Protein AF-A0A6A1QD07-F1 (afdb_monomer_lite)

pLDDT: mean 77.17, std 19.98, range [42.03, 95.62]

InterPro domains:
  IPR000299 FERM domain [PS50057] (29-81)
  IPR018979 FERM, N-terminal [PF09379] (33-78)
  IPR029071 Ubiquitin-like domain superfamily [SSF54236] (27-77)

Foldseek 3Di:
DDDDDDDDDDDDPPPDPPDDDPDPPFAKDWDWDQDPVRDIDIDIDTPPDDVVVVLVVVCVVVVDDCSVVDDDDDPPPCPPD

Organism: Balaenoptera physalus (NCBI:txid9770)

Structure (mmCIF, N/CA/C/O backbone):
data_AF-A0A6A1QD07-F1
#
_entry.id   AF-A0A6A1QD07-F1
#
loop_
_atom_site.group_PDB
_atom_site.id
_atom_site.type_symbol
_atom_site.label_atom_id
_atom_site.label_alt_id
_atom_site.label_comp_id
_atom_site.label_asym_id
_atom_site.label_entity_id
_atom_site.label_seq_id
_atom_site.pdbx_PDB_ins_code
_atom_site.Cartn_x
_atom_site.Cartn_y
_atom_site.Cartn_z
_atom_site.occupancy
_atom_site.B_iso_or_equiv
_atom_site.auth_seq_id
_atom_site.auth_comp_id
_atom_site.auth_asym_id
_atom_site.auth_atom_id
_atom_site.pdbx_PDB_model_num
ATOM 1 N N . MET A 1 1 ? -6.627 23.972 -65.417 1.00 42.03 1 MET A N 1
ATOM 2 C CA . MET A 1 1 ? -6.965 22.565 -65.121 1.00 42.03 1 MET A CA 1
ATOM 3 C C . MET A 1 1 ? -7.310 22.417 -63.651 1.00 42.03 1 MET A C 1
ATOM 5 O O . MET A 1 1 ? -6.536 22.833 -62.800 1.00 42.03 1 MET A O 1
ATOM 9 N N . THR A 1 2 ? -8.482 21.859 -63.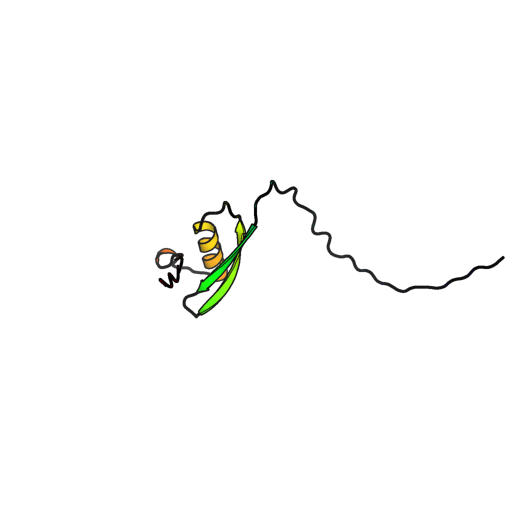372 1.00 46.34 2 THR A N 1
ATOM 10 C CA . THR A 1 2 ? -8.969 21.504 -62.038 1.00 46.34 2 THR A CA 1
ATOM 11 C C . THR A 1 2 ? -8.255 20.264 -61.510 1.00 46.34 2 THR A C 1
ATOM 13 O O . THR A 1 2 ? -8.170 19.275 -62.232 1.00 46.34 2 THR A O 1
ATOM 16 N N . SER A 1 3 ? -7.898 20.238 -60.229 1.00 44.31 3 SER A N 1
ATOM 17 C CA . SER A 1 3 ? -8.067 18.999 -59.473 1.00 44.31 3 SER A CA 1
ATOM 18 C C . SER A 1 3 ? -8.519 19.315 -58.056 1.00 44.31 3 SER A C 1
ATOM 20 O O . SER A 1 3 ? -7.804 19.910 -57.255 1.00 44.31 3 SER A O 1
ATOM 22 N N . ARG A 1 4 ? -9.784 18.968 -57.811 1.00 63.84 4 ARG A N 1
ATOM 23 C CA . ARG A 1 4 ? -10.453 18.925 -56.516 1.00 63.84 4 ARG A CA 1
ATOM 24 C C . ARG A 1 4 ? -10.370 17.484 -56.022 1.00 63.84 4 ARG A C 1
ATOM 26 O O . ARG A 1 4 ? -10.954 16.624 -56.670 1.00 63.84 4 ARG A O 1
ATOM 33 N N . LEU A 1 5 ? -9.785 17.252 -54.852 1.00 56.88 5 LEU A N 1
ATOM 34 C CA . LEU A 1 5 ? -10.036 16.078 -54.001 1.00 56.88 5 LEU A CA 1
ATOM 35 C C . LEU A 1 5 ? -9.973 16.586 -52.547 1.00 56.88 5 LEU A C 1
ATOM 37 O O . LEU A 1 5 ? -8.918 16.992 -52.083 1.00 56.88 5 LEU A O 1
ATOM 41 N N . ARG A 1 6 ? -11.101 16.993 -51.952 1.00 56.75 6 ARG A N 1
ATOM 42 C CA . ARG A 1 6 ? -11.998 16.202 -51.081 1.00 56.75 6 ARG A CA 1
ATOM 43 C C . ARG A 1 6 ? -11.296 15.549 -49.876 1.00 56.75 6 ARG A C 1
ATOM 45 O O . ARG A 1 6 ? -10.746 14.467 -49.976 1.00 56.75 6 ARG A O 1
ATOM 52 N N . ALA A 1 7 ? -11.400 16.263 -48.754 1.00 56.94 7 ALA A N 1
ATOM 53 C CA . ALA A 1 7 ? -11.810 15.823 -47.418 1.00 56.94 7 ALA A CA 1
ATOM 54 C C . ALA A 1 7 ? -11.511 14.381 -46.956 1.00 56.94 7 ALA A C 1
ATOM 56 O O . ALA A 1 7 ? -12.203 13.448 -47.341 1.00 56.94 7 ALA A O 1
ATOM 57 N N . PHE A 1 8 ? -10.644 14.289 -45.946 1.00 53.75 8 PHE A N 1
ATOM 58 C CA . PHE A 1 8 ? -10.873 13.550 -44.698 1.00 53.75 8 PHE A CA 1
ATOM 59 C C . PHE A 1 8 ? -10.450 14.530 -43.581 1.00 53.75 8 PHE A C 1
ATOM 61 O O . PHE A 1 8 ? -9.370 15.098 -43.648 1.00 53.75 8 PHE A O 1
ATOM 68 N N . GLY A 1 9 ? -11.279 14.942 -42.623 1.00 51.34 9 GLY A N 1
ATOM 69 C CA . GLY A 1 9 ? -12.168 14.097 -41.839 1.00 51.34 9 GLY A CA 1
ATOM 70 C C . GLY A 1 9 ? -11.349 13.407 -40.750 1.00 51.34 9 GLY A C 1
ATOM 71 O O . GLY A 1 9 ? -11.101 12.216 -40.850 1.00 51.34 9 GLY A O 1
ATOM 72 N N . GLY A 1 10 ? -10.880 14.160 -39.751 1.00 46.91 10 GLY A N 1
ATOM 73 C CA . GLY A 1 10 ? -10.068 13.611 -38.666 1.00 46.91 10 GLY A CA 1
ATOM 74 C C . GLY A 1 10 ? -9.776 14.652 -37.597 1.00 46.91 10 GLY A C 1
ATOM 75 O O . GLY A 1 10 ? -8.753 15.325 -37.629 1.00 46.91 10 GLY A O 1
ATOM 76 N N . ARG A 1 11 ? -10.708 14.813 -36.659 1.00 60.19 11 ARG A N 1
ATOM 77 C CA . ARG A 1 11 ? -10.542 15.631 -35.458 1.00 60.19 11 ARG A CA 1
ATOM 78 C C . ARG A 1 11 ? -9.556 14.912 -34.532 1.00 60.19 11 ARG A C 1
ATOM 80 O O . ARG A 1 11 ? -9.973 14.087 -33.728 1.00 60.19 11 ARG A O 1
ATOM 87 N N . ILE A 1 12 ? -8.259 15.173 -34.684 1.00 57.47 12 ILE A N 1
ATOM 88 C CA . ILE A 1 12 ? -7.246 14.668 -33.753 1.00 57.47 12 ILE A CA 1
ATOM 89 C C . ILE A 1 12 ? -7.062 15.672 -32.616 1.00 57.47 12 ILE A C 1
ATOM 91 O O . ILE A 1 12 ? -6.324 16.648 -32.708 1.00 57.47 12 ILE A O 1
ATOM 95 N N . ASN A 1 13 ? -7.762 15.435 -31.510 1.00 48.62 13 ASN A N 1
ATOM 96 C CA . ASN A 1 13 ? -7.420 16.070 -30.245 1.00 48.62 13 ASN A CA 1
ATOM 97 C C . ASN A 1 13 ? -6.215 15.315 -29.668 1.00 48.62 13 ASN A C 1
ATOM 99 O O . ASN A 1 13 ? -6.372 14.426 -28.835 1.00 48.62 13 ASN A O 1
ATOM 103 N N . ASN A 1 14 ? -5.006 15.653 -30.115 1.00 45.81 14 ASN A N 1
ATOM 104 C CA . ASN A 1 14 ? -3.773 15.225 -29.456 1.00 45.81 14 ASN A CA 1
ATOM 105 C C . ASN A 1 14 ? -3.554 16.068 -28.189 1.00 45.81 14 ASN A C 1
ATOM 107 O O . ASN A 1 14 ? -2.656 16.899 -28.120 1.00 45.81 14 ASN A O 1
ATOM 111 N N . ILE A 1 15 ? -4.379 15.849 -27.167 1.00 56.69 15 ILE A N 1
ATOM 112 C CA . ILE A 1 15 ? -4.072 16.253 -25.790 1.00 56.69 15 ILE A CA 1
ATOM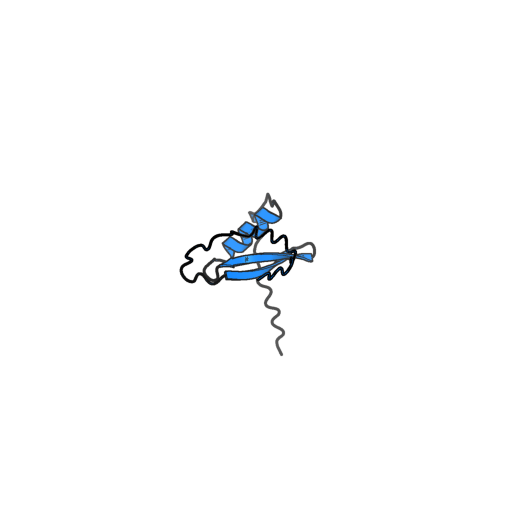 113 C C . ILE A 1 15 ? -3.371 15.090 -25.097 1.00 56.69 15 ILE A C 1
ATOM 115 O O . ILE A 1 15 ? -3.971 14.328 -24.346 1.00 56.69 15 ILE A O 1
ATOM 119 N N . ARG A 1 16 ? -2.075 14.944 -25.379 1.00 56.09 16 ARG A N 1
ATOM 120 C CA . ARG A 1 16 ? -1.139 14.302 -24.448 1.00 56.09 16 ARG A CA 1
ATOM 121 C C . ARG A 1 16 ? 0.275 14.835 -24.643 1.00 56.09 16 ARG A C 1
ATOM 123 O O . ARG A 1 16 ? 1.217 14.094 -24.895 1.00 56.09 16 ARG A O 1
ATOM 130 N N . THR A 1 17 ? 0.420 16.145 -24.505 1.00 44.44 17 THR A N 1
ATOM 131 C CA . THR A 1 17 ? 1.661 16.746 -24.018 1.00 44.44 17 THR A CA 1
ATOM 132 C C . THR A 1 17 ? 1.768 16.421 -22.529 1.00 44.44 17 THR A C 1
ATOM 134 O O . THR A 1 17 ? 1.344 17.187 -21.675 1.00 44.44 17 THR A O 1
ATOM 137 N N . SER A 1 18 ? 2.292 15.241 -22.208 1.00 50.75 18 SER A N 1
ATOM 138 C CA . SER A 1 18 ? 3.001 15.033 -20.943 1.00 50.75 18 SER A CA 1
ATOM 139 C C . SER A 1 18 ? 4.463 14.817 -21.304 1.00 50.75 18 SER A C 1
ATOM 141 O O . SER A 1 18 ? 4.949 13.700 -21.459 1.00 50.75 18 SER A O 1
ATOM 143 N N . GLU A 1 19 ? 5.053 15.953 -21.642 1.00 46.56 19 GLU A N 1
ATOM 144 C CA . GLU A 1 19 ? 6.439 16.365 -21.469 1.00 46.56 19 GLU A CA 1
ATOM 145 C C . GLU A 1 19 ? 7.338 15.314 -20.802 1.00 46.56 19 GLU A C 1
ATOM 147 O O . GLU A 1 19 ? 7.125 14.907 -19.664 1.00 46.56 19 GLU A O 1
ATOM 152 N N . LEU A 1 20 ? 8.365 14.904 -21.546 1.00 53.91 20 LEU A N 1
ATOM 153 C CA . LEU A 1 20 ? 9.504 14.117 -21.091 1.00 53.91 20 LEU A CA 1
ATOM 154 C C . LEU A 1 20 ? 10.210 14.817 -19.919 1.00 53.91 20 LEU A C 1
ATOM 156 O O . LEU A 1 20 ? 10.755 15.908 -20.117 1.00 53.91 20 LEU A O 1
ATOM 160 N N . PRO A 1 21 ? 10.375 14.174 -18.757 1.00 47.69 21 PRO A N 1
ATOM 161 C CA . PRO A 1 21 ? 11.483 14.489 -17.884 1.00 47.69 21 PRO A CA 1
ATOM 162 C C . PRO A 1 21 ? 12.704 13.735 -18.405 1.00 47.69 21 PRO A C 1
ATOM 164 O O . PRO A 1 21 ? 12.676 12.528 -18.637 1.00 47.69 21 PRO A O 1
ATOM 167 N N . LYS A 1 22 ? 13.793 14.474 -18.603 1.00 50.66 22 LYS A N 1
ATOM 168 C CA . LYS A 1 22 ? 15.143 13.953 -18.825 1.00 50.66 22 LYS A CA 1
ATOM 169 C C . LYS A 1 22 ? 15.553 13.144 -17.592 1.00 50.66 22 LYS A C 1
ATOM 171 O O . LYS A 1 22 ? 16.218 13.662 -16.699 1.00 50.66 22 LYS A O 1
ATOM 176 N N . GLU A 1 23 ? 15.100 11.905 -17.497 1.00 49.78 23 GLU A N 1
ATOM 177 C CA . GLU A 1 23 ? 15.338 11.086 -16.323 1.00 49.78 23 GLU A CA 1
ATOM 178 C C . GLU A 1 23 ? 16.643 10.312 -16.516 1.00 49.78 23 GLU A C 1
ATOM 180 O O . GLU A 1 23 ? 16.762 9.450 -17.385 1.00 49.78 23 GLU A O 1
ATOM 185 N N . LYS A 1 24 ? 17.661 10.661 -15.719 1.00 53.03 24 LYS A N 1
ATOM 186 C CA . LYS A 1 24 ? 18.825 9.803 -15.460 1.00 53.03 24 LYS A CA 1
ATOM 187 C C . LYS A 1 24 ? 18.305 8.400 -15.146 1.00 53.03 24 LYS A C 1
ATOM 189 O O . LYS A 1 24 ? 17.847 8.220 -14.028 1.00 53.03 24 LYS A O 1
ATOM 194 N N . THR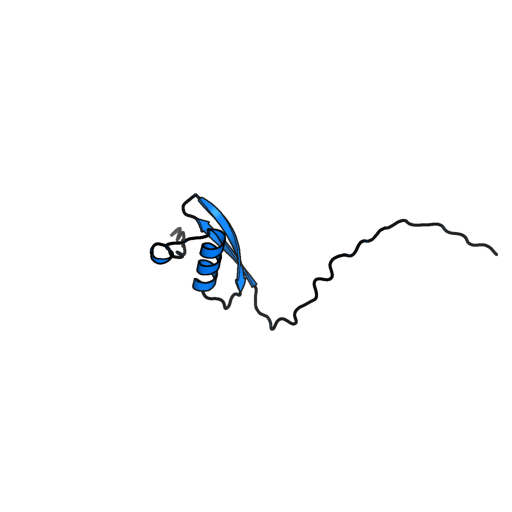 A 1 25 ? 18.349 7.482 -16.115 1.00 53.88 25 THR A N 1
ATOM 195 C CA . THR A 1 25 ? 18.044 6.034 -16.053 1.00 53.88 25 THR A CA 1
ATOM 196 C C . THR A 1 25 ? 17.662 5.519 -14.663 1.00 53.88 25 THR A C 1
ATOM 198 O O . THR A 1 25 ? 18.438 4.832 -13.998 1.00 53.88 25 THR A O 1
ATOM 201 N N . ARG A 1 26 ? 16.475 5.885 -14.194 1.00 64.06 26 ARG A N 1
ATOM 202 C CA . ARG A 1 26 ? 15.981 5.568 -12.862 1.00 64.06 26 ARG A CA 1
ATOM 203 C C . ARG A 1 26 ? 14.939 4.495 -13.099 1.00 64.06 26 ARG A C 1
ATOM 205 O O . ARG A 1 26 ? 13.813 4.786 -13.455 1.00 64.06 26 ARG A O 1
ATOM 212 N N . SER A 1 27 ? 15.371 3.236 -13.059 1.00 86.50 27 SER A N 1
ATOM 213 C CA . SER A 1 27 ? 14.523 2.109 -13.459 1.00 86.50 27 SER A CA 1
ATOM 214 C C . SER A 1 27 ? 13.296 2.041 -12.555 1.00 86.50 27 SER A C 1
ATOM 216 O O . SER A 1 27 ? 13.419 1.713 -11.380 1.00 86.50 27 SER A O 1
ATOM 218 N N . GLU A 1 28 ? 12.126 2.373 -13.086 1.00 90.19 28 GLU A N 1
ATOM 219 C CA . GLU A 1 28 ? 10.866 2.230 -12.365 1.00 90.19 28 GLU A CA 1
ATOM 220 C C . GLU A 1 28 ? 10.468 0.752 -12.304 1.00 90.19 28 GLU A C 1
ATOM 222 O O . GLU A 1 28 ? 10.658 -0.005 -13.260 1.00 90.19 28 GLU A O 1
ATOM 227 N N . VAL A 1 29 ? 9.912 0.344 -11.171 1.00 91.88 29 VAL A N 1
ATOM 228 C CA . VAL A 1 29 ? 9.381 -0.991 -10.920 1.00 91.88 29 VAL A CA 1
ATOM 229 C C . VAL A 1 29 ? 7.963 -0.877 -10.380 1.00 91.88 29 VAL A C 1
ATOM 231 O O . VAL A 1 29 ? 7.572 0.115 -9.762 1.00 91.88 29 VAL A O 1
ATOM 234 N N . ILE A 1 30 ? 7.171 -1.900 -10.666 1.00 93.38 30 ILE A N 1
ATOM 235 C CA . ILE A 1 30 ? 5.786 -1.994 -10.234 1.00 93.38 30 ILE A CA 1
ATOM 236 C C . ILE A 1 30 ? 5.741 -3.000 -9.088 1.00 93.38 30 ILE A C 1
ATOM 238 O O . ILE A 1 30 ? 6.105 -4.160 -9.277 1.00 93.38 30 ILE A O 1
ATOM 242 N N . CYS A 1 31 ? 5.307 -2.554 -7.912 1.00 93.62 31 CYS A N 1
ATOM 243 C CA . CYS A 1 31 ? 5.177 -3.384 -6.720 1.00 93.62 31 CYS A CA 1
ATOM 244 C C . CYS A 1 31 ? 3.703 -3.506 -6.341 1.00 93.62 31 CYS A C 1
ATOM 246 O O . CYS A 1 31 ? 3.021 -2.497 -6.170 1.00 93.62 31 CYS A O 1
ATOM 248 N N . SER A 1 32 ? 3.220 -4.735 -6.189 1.00 94.44 32 SER A N 1
ATOM 249 C CA . SER A 1 32 ? 1.882 -5.008 -5.662 1.00 94.44 32 SER A CA 1
ATOM 250 C C . SER A 1 32 ? 1.974 -5.295 -4.169 1.00 94.44 32 SER A C 1
ATOM 252 O O . SER A 1 32 ? 2.746 -6.157 -3.756 1.00 94.44 32 SER A O 1
ATOM 254 N N . VAL A 1 33 ? 1.196 -4.569 -3.371 1.00 94.31 33 VAL A N 1
ATOM 255 C CA . VAL A 1 33 ? 1.082 -4.754 -1.922 1.00 94.31 33 VAL A CA 1
ATOM 256 C C . VAL A 1 33 ? -0.295 -5.327 -1.624 1.00 94.31 33 VAL A C 1
ATOM 258 O O . VAL A 1 33 ? -1.305 -4.751 -2.028 1.00 94.31 33 VAL A O 1
ATOM 261 N N . CYS A 1 34 ? -0.323 -6.456 -0.922 1.00 95.00 34 CYS A N 1
ATOM 262 C CA . CYS A 1 34 ? -1.544 -7.042 -0.384 1.00 95.00 34 CYS A CA 1
ATOM 263 C C . CYS A 1 34 ? -1.790 -6.475 1.016 1.00 95.00 34 CYS A C 1
ATOM 265 O O . CYS A 1 34 ? -0.920 -6.558 1.885 1.00 95.00 34 CYS A O 1
ATOM 267 N N . PHE A 1 35 ? -2.963 -5.896 1.232 1.00 93.62 35 PHE A N 1
ATOM 268 C CA . PHE A 1 35 ? -3.395 -5.392 2.529 1.00 93.62 35 PHE A CA 1
ATOM 269 C C . PHE A 1 35 ? -4.074 -6.485 3.359 1.00 93.62 35 PHE A C 1
ATOM 271 O O . PHE A 1 35 ? -4.421 -7.557 2.862 1.00 93.62 35 PHE A O 1
ATOM 278 N N . LEU A 1 36 ? -4.274 -6.206 4.650 1.00 91.69 36 LEU A N 1
ATOM 279 C CA . LEU A 1 36 ? -4.845 -7.160 5.609 1.00 91.69 36 LEU A CA 1
ATOM 280 C C . LEU A 1 36 ? -6.317 -7.512 5.329 1.00 91.69 36 LEU A C 1
ATOM 282 O O . LEU A 1 36 ? -6.802 -8.531 5.807 1.00 91.69 36 LEU A O 1
ATOM 286 N N . ASP A 1 37 ? -7.021 -6.691 4.552 1.00 91.81 37 ASP A N 1
ATOM 287 C CA . ASP A 1 37 ? -8.388 -6.932 4.078 1.00 91.81 37 ASP A CA 1
ATOM 288 C C . ASP A 1 37 ? -8.441 -7.758 2.775 1.00 91.81 37 ASP A C 1
ATOM 290 O O . ASP A 1 37 ? -9.522 -8.031 2.252 1.00 91.81 37 ASP A O 1
ATOM 294 N N . GLY A 1 38 ? -7.281 -8.170 2.251 1.00 91.44 38 GLY A N 1
ATOM 295 C CA . GLY A 1 38 ? -7.149 -8.919 1.004 1.00 91.44 38 GLY A CA 1
ATOM 296 C C . GLY A 1 38 ? -7.168 -8.051 -0.256 1.00 91.44 38 GLY A C 1
ATOM 297 O O . GLY A 1 38 ? -7.060 -8.594 -1.359 1.00 91.44 38 GLY A O 1
ATOM 298 N N . LEU A 1 39 ? -7.277 -6.723 -0.134 1.00 94.06 39 LEU A N 1
ATOM 299 C CA . LEU A 1 39 ? -7.137 -5.832 -1.282 1.00 94.06 39 LEU A CA 1
ATOM 300 C C . LEU A 1 39 ? -5.682 -5.789 -1.749 1.00 94.06 39 LEU A C 1
ATOM 302 O O . LEU A 1 39 ? -4.749 -5.746 -0.949 1.00 94.06 39 LEU A O 1
ATOM 306 N N . VAL A 1 40 ? -5.490 -5.754 -3.066 1.00 95.38 40 VAL A N 1
ATOM 307 C CA . VAL A 1 40 ? -4.166 -5.623 -3.680 1.00 95.38 40 VAL A CA 1
ATOM 308 C C . VAL A 1 40 ? -4.066 -4.262 -4.343 1.00 95.38 40 VAL A C 1
ATOM 310 O O . VAL A 1 40 ? -4.834 -3.956 -5.256 1.00 95.38 40 VAL A O 1
ATOM 313 N N . GLN A 1 41 ? -3.101 -3.456 -3.905 1.00 95.56 41 GLN A N 1
ATOM 314 C CA . GLN A 1 41 ? -2.809 -2.159 -4.501 1.00 95.56 41 GLN A CA 1
ATOM 315 C C . GLN A 1 41 ? -1.431 -2.164 -5.143 1.00 95.56 41 GLN A C 1
ATOM 317 O O . GLN A 1 41 ? -0.431 -2.572 -4.555 1.00 95.56 41 GLN A O 1
ATOM 322 N N . THR A 1 42 ? -1.383 -1.663 -6.368 1.00 95.62 42 THR A N 1
ATOM 323 C CA . THR A 1 42 ? -0.154 -1.547 -7.137 1.00 95.62 42 THR A CA 1
ATOM 324 C C . THR A 1 42 ? 0.432 -0.146 -7.004 1.00 95.62 42 THR A C 1
ATOM 326 O O . THR A 1 42 ? -0.272 0.852 -7.178 1.00 95.62 42 THR A O 1
ATOM 329 N N . PHE A 1 43 ? 1.732 -0.077 -6.738 1.00 94.94 43 PHE A N 1
ATOM 330 C CA . PHE A 1 43 ? 2.508 1.148 -6.607 1.00 94.94 43 PHE A CA 1
ATOM 331 C C . PHE A 1 43 ? 3.6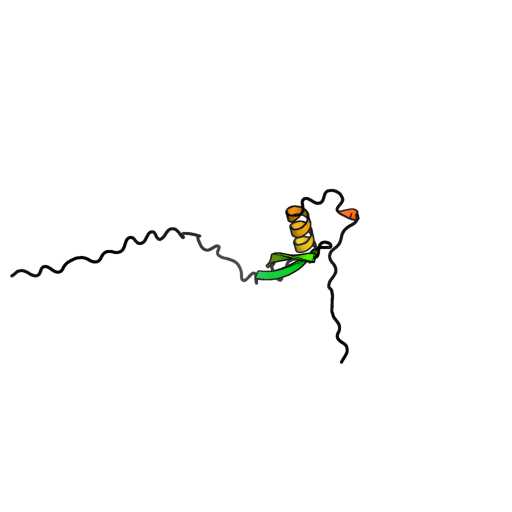47 1.156 -7.619 1.00 94.94 43 PHE A C 1
ATOM 333 O O . PHE A 1 43 ? 4.273 0.131 -7.896 1.00 94.94 43 PHE A O 1
ATOM 340 N N . LYS A 1 44 ? 3.924 2.336 -8.168 1.00 94.88 44 LYS A N 1
ATOM 341 C CA . LYS A 1 44 ? 5.055 2.563 -9.060 1.00 94.88 44 LYS A CA 1
ATOM 342 C C . LYS A 1 44 ? 6.174 3.196 -8.246 1.00 94.88 44 LYS A C 1
ATOM 344 O O . LYS A 1 44 ? 6.003 4.305 -7.747 1.00 94.88 44 LYS A O 1
ATOM 349 N N . VAL A 1 45 ? 7.280 2.483 -8.093 1.00 93.56 45 VAL A N 1
ATOM 350 C CA . VAL A 1 45 ? 8.421 2.904 -7.266 1.00 93.56 45 VAL A CA 1
ATOM 351 C C . VAL A 1 45 ? 9.700 2.826 -8.080 1.00 93.56 45 VAL A C 1
ATOM 353 O O . VAL A 1 45 ? 9.730 2.195 -9.136 1.00 93.56 45 VAL A O 1
ATOM 356 N N . ASN A 1 46 ? 10.772 3.468 -7.641 1.00 93.06 46 ASN A N 1
ATOM 357 C CA . ASN A 1 46 ? 12.059 3.306 -8.295 1.00 93.06 46 ASN A CA 1
ATOM 358 C C . ASN A 1 46 ? 12.800 2.078 -7.762 1.00 93.06 46 ASN A C 1
ATOM 360 O O . ASN A 1 46 ? 12.732 1.763 -6.580 1.00 93.06 46 ASN A O 1
ATOM 364 N N . LYS A 1 47 ? 13.600 1.425 -8.604 1.00 90.19 47 LYS A N 1
ATOM 365 C CA . LYS A 1 47 ? 14.427 0.276 -8.206 1.00 90.19 47 LYS A CA 1
ATOM 366 C C . LYS A 1 47 ? 15.463 0.620 -7.127 1.00 90.19 47 LYS A C 1
ATOM 368 O O . LYS A 1 47 ? 15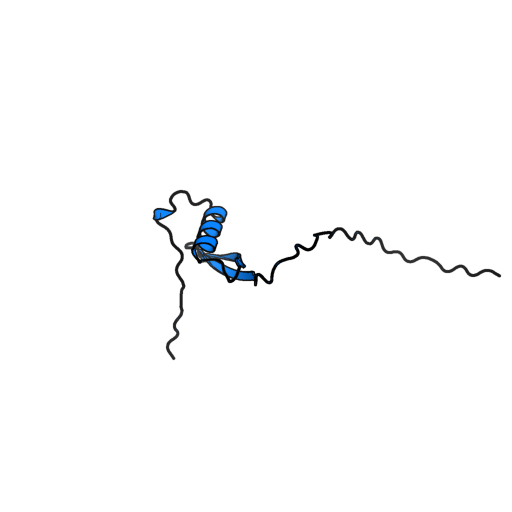.924 -0.267 -6.421 1.00 90.19 47 LYS A O 1
ATOM 373 N N . GLN A 1 48 ? 15.862 1.888 -7.033 1.00 91.38 48 GLN A N 1
ATOM 374 C CA . GLN A 1 48 ? 16.780 2.379 -5.998 1.00 91.38 48 GLN A CA 1
ATOM 375 C C . GLN A 1 48 ? 16.065 2.755 -4.686 1.00 91.38 48 GLN A C 1
ATOM 377 O O . GLN A 1 48 ? 16.739 3.045 -3.699 1.00 91.38 48 GLN A O 1
ATOM 382 N N . ASP A 1 49 ? 14.730 2.830 -4.695 1.00 91.06 49 ASP A N 1
ATOM 383 C CA . ASP A 1 49 ? 13.965 3.230 -3.521 1.00 91.06 49 ASP A CA 1
ATOM 384 C C . ASP A 1 49 ? 13.967 2.090 -2.501 1.00 91.06 49 ASP A C 1
ATOM 386 O O . ASP A 1 49 ? 13.955 0.906 -2.842 1.00 91.06 49 ASP A O 1
ATOM 390 N N . THR A 1 50 ? 13.993 2.450 -1.223 1.00 92.25 50 THR A N 1
ATOM 391 C CA . THR A 1 50 ? 13.902 1.473 -0.139 1.00 92.25 50 THR A CA 1
ATOM 392 C C . THR A 1 50 ? 12.452 1.042 0.071 1.00 92.25 50 THR A C 1
ATO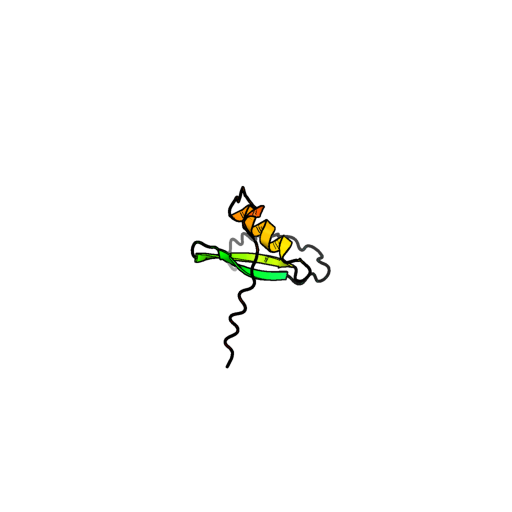M 394 O O . THR A 1 50 ? 11.515 1.775 -0.252 1.00 92.25 50 THR A O 1
ATOM 397 N N . GLY A 1 51 ? 12.247 -0.124 0.694 1.00 91.25 51 GLY A N 1
ATOM 398 C CA . GLY A 1 51 ? 10.906 -0.602 1.055 1.00 91.25 51 GLY A CA 1
ATOM 399 C C . GLY A 1 51 ? 10.115 0.378 1.934 1.00 91.25 51 GLY A C 1
ATOM 400 O O . GLY A 1 51 ? 8.890 0.388 1.879 1.00 91.25 51 GLY A O 1
ATOM 401 N N . GLN A 1 52 ? 10.802 1.261 2.670 1.00 94.56 52 GLN A N 1
ATOM 402 C CA . GLN A 1 52 ? 10.168 2.333 3.440 1.00 94.56 52 GLN A CA 1
ATOM 403 C C . GLN A 1 52 ? 9.359 3.284 2.550 1.00 94.56 52 GLN A C 1
ATOM 405 O O . GLN A 1 52 ? 8.256 3.664 2.923 1.00 94.56 52 GLN A O 1
ATOM 410 N N . VAL A 1 53 ? 9.859 3.621 1.355 1.00 95.12 53 VAL A N 1
ATOM 411 C CA . VAL A 1 53 ? 9.136 4.492 0.415 1.00 95.12 53 VAL A CA 1
ATOM 412 C C . VAL A 1 53 ? 7.818 3.836 0.002 1.00 95.12 53 VAL A C 1
ATOM 414 O O . VAL A 1 53 ? 6.772 4.482 0.022 1.00 95.12 53 VAL A O 1
ATOM 417 N N . LEU A 1 54 ? 7.851 2.535 -0.316 1.00 95.12 54 LEU A N 1
ATOM 418 C CA . LEU A 1 54 ? 6.657 1.753 -0.647 1.00 95.12 54 LEU A CA 1
ATOM 419 C C . LEU A 1 54 ? 5.665 1.696 0.525 1.00 95.12 54 LEU A C 1
ATOM 421 O O . LEU A 1 54 ? 4.466 1.886 0.319 1.00 95.12 54 LEU A O 1
ATOM 425 N N . LEU A 1 55 ? 6.162 1.491 1.746 1.00 94.81 55 LEU A N 1
ATOM 426 C CA . LEU A 1 55 ? 5.346 1.483 2.960 1.00 94.81 55 LEU A CA 1
ATOM 427 C C . LEU A 1 55 ? 4.681 2.845 3.223 1.00 94.81 55 LEU A C 1
ATOM 429 O O . LEU A 1 55 ? 3.490 2.903 3.520 1.00 94.81 55 LEU A O 1
ATOM 433 N N . ASP A 1 56 ? 5.406 3.949 3.046 1.00 95.31 56 ASP A N 1
ATOM 434 C CA . ASP A 1 56 ? 4.862 5.297 3.235 1.00 95.31 56 ASP A CA 1
ATOM 435 C C . ASP A 1 56 ? 3.748 5.608 2.224 1.00 95.31 56 ASP A C 1
ATOM 437 O O . ASP A 1 56 ? 2.726 6.204 2.581 1.00 95.31 56 ASP A O 1
ATOM 441 N N . MET A 1 57 ? 3.903 5.164 0.971 1.00 95.25 57 MET A N 1
ATOM 442 C CA . MET A 1 57 ? 2.852 5.276 -0.045 1.00 95.25 57 MET A CA 1
ATOM 443 C C . MET A 1 57 ? 1.615 4.452 0.312 1.00 95.25 57 MET A C 1
ATOM 445 O O . MET A 1 57 ? 0.496 4.943 0.151 1.00 95.25 57 MET A O 1
ATOM 449 N N . ALA A 1 58 ? 1.804 3.239 0.831 1.00 95.19 58 ALA A N 1
ATOM 450 C CA . ALA A 1 58 ? 0.715 2.404 1.325 1.00 95.19 58 ALA A CA 1
ATOM 451 C C . ALA A 1 58 ? -0.036 3.074 2.490 1.00 95.19 58 ALA A C 1
ATOM 453 O O . ALA A 1 58 ? -1.267 3.129 2.476 1.00 95.19 58 ALA A O 1
ATOM 454 N N . TYR A 1 59 ? 0.680 3.671 3.448 1.00 95.62 59 TYR A N 1
ATOM 455 C CA . TYR A 1 59 ? 0.057 4.435 4.532 1.00 95.62 59 TYR A CA 1
ATOM 456 C C . TYR A 1 59 ? -0.724 5.641 4.041 1.00 95.62 59 TYR A C 1
ATOM 458 O O . TYR A 1 59 ? -1.823 5.892 4.532 1.00 95.62 59 TYR A O 1
ATOM 466 N N . ASN A 1 60 ? -0.175 6.385 3.083 1.00 95.19 60 ASN A N 1
ATOM 467 C CA . ASN A 1 60 ? -0.863 7.534 2.509 1.00 95.19 60 ASN A CA 1
ATOM 468 C C . ASN A 1 60 ? -2.116 7.117 1.725 1.00 95.19 60 ASN A C 1
ATOM 470 O O . ASN A 1 60 ? -3.125 7.810 1.785 1.00 95.19 60 ASN A O 1
ATOM 474 N N . TYR A 1 61 ? -2.066 5.982 1.021 1.00 94.75 61 TYR A N 1
ATOM 475 C CA . TYR A 1 61 ? -3.212 5.431 0.296 1.00 94.75 61 TYR A CA 1
ATOM 476 C C . TYR A 1 61 ? -4.358 5.035 1.238 1.00 94.75 61 TYR A C 1
ATOM 478 O O . TYR A 1 61 ? -5.511 5.364 0.973 1.00 94.75 61 TYR A O 1
ATOM 486 N N . LEU A 1 62 ? -4.039 4.369 2.350 1.00 93.56 62 LEU A N 1
ATOM 487 C CA . LEU A 1 62 ? -5.025 3.916 3.336 1.00 93.56 62 LEU A CA 1
ATOM 488 C C . LEU A 1 62 ? -5.419 4.992 4.364 1.00 93.56 62 LEU A C 1
ATOM 490 O O . LEU A 1 62 ? -6.389 4.809 5.095 1.00 93.56 62 LEU A O 1
ATOM 494 N N . GLY A 1 63 ? -4.672 6.094 4.457 1.00 93.69 63 GLY A N 1
ATOM 495 C CA . GLY A 1 63 ? -4.872 7.110 5.493 1.00 93.69 63 GLY A CA 1
ATOM 496 C C . GLY A 1 63 ? -4.579 6.594 6.907 1.00 93.69 63 GLY A C 1
ATOM 497 O O . GLY A 1 63 ? -5.260 6.985 7.852 1.00 93.69 63 GLY A O 1
ATOM 498 N N . VAL A 1 64 ? -3.591 5.702 7.057 1.00 92.75 64 VAL A N 1
ATOM 499 C CA . VAL A 1 64 ? -3.267 5.069 8.349 1.00 92.75 64 VAL A CA 1
ATOM 500 C C . VAL A 1 64 ? -2.796 6.114 9.359 1.00 92.75 64 VAL A C 1
ATOM 502 O O . VAL A 1 64 ? -1.818 6.829 9.121 1.00 92.75 64 VAL A O 1
ATOM 505 N N . THR A 1 65 ? -3.470 6.160 10.508 1.00 91.62 65 THR A N 1
ATOM 506 C CA . THR A 1 65 ? -3.131 7.041 11.631 1.00 91.62 65 THR A CA 1
ATOM 507 C C . THR A 1 65 ? -2.060 6.443 12.539 1.00 91.62 65 THR A C 1
ATOM 509 O O . THR A 1 65 ? -1.128 7.146 12.913 1.00 91.62 65 THR A O 1
ATOM 512 N N . GLU A 1 66 ? -2.152 5.150 12.852 1.00 93.00 66 GLU A N 1
ATOM 513 C CA . GLU A 1 66 ? -1.290 4.471 13.832 1.00 93.00 66 GLU A CA 1
ATOM 514 C C . GLU A 1 66 ? -0.204 3.633 13.135 1.00 93.00 66 GLU A C 1
ATOM 516 O O . GLU A 1 66 ? -0.230 2.402 13.117 1.00 93.00 66 GLU A O 1
ATOM 521 N N . LYS A 1 67 ? 0.735 4.317 12.476 1.00 92.31 67 LYS A N 1
ATOM 522 C CA . LYS A 1 67 ? 1.752 3.705 11.598 1.00 92.31 67 LYS A CA 1
ATOM 523 C C . LYS A 1 67 ? 2.717 2.767 12.328 1.00 92.31 67 LYS A C 1
ATOM 525 O O . LYS A 1 67 ? 3.330 1.921 11.684 1.00 92.31 67 LYS A O 1
ATOM 530 N N . GLU A 1 68 ? 2.864 2.917 13.639 1.00 93.06 68 GLU A N 1
ATOM 531 C CA . GLU A 1 68 ? 3.734 2.105 14.491 1.00 93.06 68 GLU A CA 1
ATOM 532 C C . GLU A 1 68 ? 3.296 0.639 14.618 1.00 93.06 68 GLU A C 1
ATOM 534 O O . GLU A 1 68 ? 4.128 -0.212 14.929 1.00 93.06 68 GLU A O 1
ATOM 539 N N . TYR A 1 69 ? 2.022 0.329 14.358 1.00 93.00 69 TYR A N 1
ATOM 540 C CA . TYR A 1 69 ? 1.504 -1.044 14.433 1.00 93.00 69 TYR A CA 1
ATOM 541 C C . TYR A 1 69 ? 1.621 -1.812 13.120 1.00 93.00 69 TYR A C 1
ATOM 543 O O . TYR A 1 69 ? 1.333 -3.008 13.076 1.00 93.00 69 TYR A O 1
ATOM 551 N N . PHE A 1 70 ? 2.025 -1.137 12.049 1.00 93.50 70 PHE A N 1
ATOM 552 C CA . PHE A 1 70 ? 2.072 -1.712 10.718 1.00 93.50 70 PHE A CA 1
ATOM 553 C C . PHE A 1 70 ? 3.503 -1.723 10.186 1.00 93.50 70 PHE A C 1
ATOM 555 O O . PHE A 1 70 ? 4.385 -0.982 10.622 1.00 93.50 70 PHE A O 1
ATOM 562 N N . GLY A 1 71 ? 3.736 -2.605 9.225 1.00 92.62 71 GLY A N 1
ATOM 563 C CA . GLY A 1 71 ? 5.016 -2.745 8.555 1.00 92.62 71 GLY A CA 1
ATOM 564 C C . GLY A 1 71 ? 4.840 -3.412 7.202 1.00 92.62 71 GLY A C 1
ATOM 565 O O . GLY A 1 71 ? 3.766 -3.913 6.871 1.00 92.62 71 GLY A O 1
ATOM 566 N N . LEU A 1 72 ? 5.910 -3.411 6.413 1.00 93.19 72 LEU A N 1
ATOM 567 C CA . LEU A 1 72 ? 5.949 -4.101 5.131 1.00 93.19 72 LEU A CA 1
ATOM 568 C C . LEU A 1 72 ? 6.640 -5.453 5.307 1.00 93.19 72 LEU A C 1
ATOM 570 O O . LEU A 1 72 ? 7.778 -5.508 5.771 1.00 93.19 72 LEU A O 1
ATOM 574 N N . GLN A 1 73 ? 5.972 -6.530 4.900 1.00 91.44 73 GLN A N 1
ATOM 575 C CA . GLN A 1 73 ? 6.534 -7.877 4.904 1.00 91.44 73 GLN A CA 1
ATOM 576 C C . GLN A 1 73 ? 6.664 -8.394 3.471 1.00 91.44 73 GLN A C 1
ATOM 578 O O . GLN A 1 73 ? 5.742 -8.265 2.667 1.00 91.44 73 GLN A O 1
ATOM 583 N N . HIS A 1 74 ? 7.808 -8.999 3.156 1.00 86.94 74 HIS A N 1
ATOM 584 C CA . HIS A 1 74 ? 7.966 -9.785 1.939 1.00 86.94 74 HIS A CA 1
ATOM 585 C C . HIS A 1 74 ? 7.444 -11.195 2.218 1.00 86.94 74 HIS A C 1
ATOM 587 O O . HIS A 1 74 ? 7.994 -11.892 3.071 1.00 86.94 74 HIS A O 1
ATOM 593 N N . SER A 1 75 ? 6.371 -11.593 1.537 1.00 79.44 75 SER A N 1
ATOM 594 C CA . SER A 1 75 ? 5.941 -12.991 1.527 1.00 79.44 75 SER A CA 1
ATOM 595 C C . SER A 1 75 ? 6.767 -13.690 0.457 1.00 79.44 75 SER A C 1
ATOM 597 O O . SER A 1 75 ? 6.435 -13.633 -0.722 1.00 79.44 75 SER A O 1
ATOM 599 N N . ASP A 1 76 ? 7.906 -14.252 0.857 1.00 68.94 76 ASP A N 1
ATOM 600 C CA . ASP A 1 76 ? 8.552 -15.268 0.037 1.00 68.94 76 ASP A CA 1
ATOM 601 C C . ASP A 1 76 ? 7.723 -16.527 0.264 1.00 68.94 76 ASP A C 1
ATOM 603 O O . ASP A 1 76 ? 7.872 -17.199 1.285 1.00 68.94 76 ASP A O 1
ATOM 607 N N . ASP A 1 77 ? 6.764 -16.797 -0.622 1.00 62.47 77 ASP A N 1
ATOM 608 C CA . ASP A 1 77 ? 6.201 -18.136 -0.730 1.00 62.47 77 ASP A CA 1
ATOM 609 C C . ASP A 1 77 ? 7.343 -19.031 -1.225 1.00 62.47 77 ASP A C 1
ATOM 611 O O . ASP A 1 77 ? 7.434 -19.359 -2.410 1.00 62.47 77 ASP A O 1
ATOM 615 N N . SER A 1 78 ? 8.270 -19.375 -0.327 1.00 52.66 78 SER A N 1
ATOM 616 C CA . SER A 1 78 ? 9.269 -20.401 -0.548 1.00 52.66 78 SER A CA 1
ATOM 617 C C . SER A 1 78 ? 8.500 -21.713 -0.620 1.00 52.66 78 SER A C 1
ATOM 619 O O . SER A 1 78 ? 8.371 -22.451 0.359 1.00 52.66 78 SER A O 1
ATOM 621 N N . VAL A 1 79 ? 7.920 -21.976 -1.785 1.00 55.50 79 VAL A N 1
ATOM 622 C CA . VAL A 1 79 ? 7.504 -23.307 -2.197 1.00 55.50 79 VAL A CA 1
ATOM 623 C C . VAL A 1 79 ? 8.786 -24.110 -2.406 1.00 55.50 79 VAL A C 1
ATOM 625 O O . VAL A 1 79 ? 9.244 -24.321 -3.523 1.00 55.50 79 VAL A O 1
ATOM 628 N N . ASP A 1 80 ? 9.419 -24.476 -1.290 1.00 53.09 80 ASP A N 1
ATOM 629 C CA . ASP A 1 80 ? 10.465 -25.490 -1.226 1.00 53.09 80 ASP A CA 1
ATOM 630 C C . ASP A 1 80 ? 9.957 -26.709 -2.013 1.00 53.09 80 ASP A C 1
ATOM 632 O O . ASP A 1 80 ? 8.911 -27.280 -1.689 1.00 53.09 80 ASP A O 1
ATOM 636 N N . SER A 1 81 ? 10.615 -26.994 -3.137 1.00 47.38 81 SER A N 1
ATOM 637 C CA . SER A 1 81 ? 10.375 -28.155 -4.001 1.00 47.38 81 SER A CA 1
ATOM 638 C C . SER A 1 81 ? 11.634 -28.995 -4.055 1.00 47.38 81 SER A C 1
ATOM 640 O O . SER A 1 81 ? 12.720 -28.389 -4.209 1.00 47.38 81 SER A O 1
#

Secondary structure (DSSP, 8-state):
------------------------S--EEEEEEE-TTS-EEEEEEETTS-HHHHHHHHHHHHT-S-GGG------------

Radius of gyration: 23.55 Å; chains: 1; bounding box: 31×51×80 Å

Sequence (81 aa):
MTSRLRAFGGRINNIRTSELPKEKTRSEVICSVCFLDGLVQTFKVNKQDTGQVLLDMAYNYLGVTEKEYFGLQHSDDSVDS